Protein AF-A0A353YGL7-F1 (afdb_monomer)

Foldseek 3Di:
DQQFDWDDDVLDPVRTDTPGSHPVVVVVVVVVVVDPDDDDDDPVCVVVVHD

Structure (mmCIF, N/CA/C/O backbone):
data_AF-A0A353YGL7-F1
#
_entry.id   AF-A0A353YGL7-F1
#
loop_
_atom_site.group_PDB
_atom_site.id
_atom_site.type_symbol
_atom_site.label_atom_id
_atom_site.label_alt_id
_atom_site.label_comp_id
_atom_site.label_asym_id
_atom_site.label_entity_id
_atom_site.label_seq_id
_atom_site.pdbx_PDB_ins_code
_atom_site.Cartn_x
_atom_site.Cartn_y
_atom_site.Cartn_z
_atom_site.occupancy
_atom_site.B_iso_or_equiv
_atom_site.auth_seq_id
_atom_site.auth_comp_id
_atom_site.auth_asym_id
_atom_site.auth_atom_id
_atom_site.pdbx_PDB_model_num
ATOM 1 N N . LYS A 1 1 ? -0.240 0.780 -7.290 1.00 62.88 1 LYS A N 1
ATOM 2 C CA . LYS A 1 1 ? 0.071 0.368 -8.679 1.00 62.88 1 LYS A CA 1
ATOM 3 C C . LYS A 1 1 ? -1.220 -0.093 -9.323 1.00 62.88 1 LYS A C 1
ATOM 5 O O . LYS A 1 1 ? -1.882 -0.922 -8.719 1.00 62.88 1 LYS A O 1
ATOM 10 N N . ASP A 1 2 ? -1.594 0.474 -10.466 1.00 76.44 2 ASP A N 1
ATOM 11 C CA . ASP A 1 2 ? -2.792 0.081 -11.236 1.00 76.44 2 ASP A CA 1
ATOM 12 C C . ASP A 1 2 ? -4.084 0.090 -10.399 1.00 76.44 2 ASP A C 1
ATOM 14 O O . ASP A 1 2 ? -4.908 -0.814 -10.465 1.00 76.44 2 ASP A O 1
ATOM 18 N N . GLY A 1 3 ? -4.221 1.105 -9.539 1.00 77.38 3 GLY A N 1
ATOM 19 C CA . GLY A 1 3 ? -5.349 1.225 -8.615 1.00 77.38 3 GLY A CA 1
ATOM 20 C C . GLY A 1 3 ? -5.281 0.319 -7.381 1.00 77.38 3 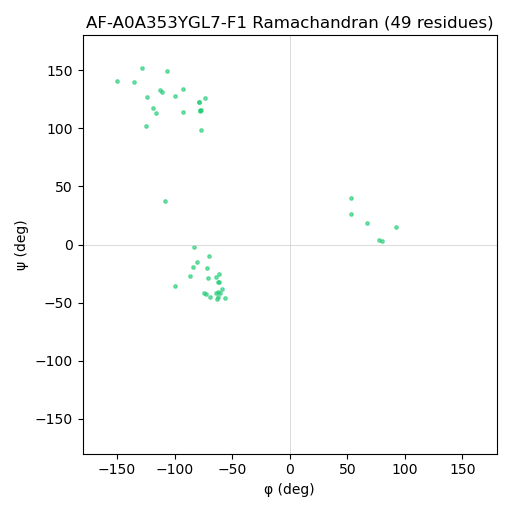GLY A C 1
ATOM 21 O O . GLY A 1 3 ? -6.205 0.352 -6.591 1.00 77.38 3 GLY A O 1
ATOM 22 N N . GLN A 1 4 ? -4.203 -0.445 -7.174 1.00 81.81 4 GLN A N 1
ATOM 23 C CA . GLN A 1 4 ? -4.024 -1.345 -6.027 1.00 81.81 4 GLN A CA 1
ATOM 24 C C . GLN A 1 4 ? -3.002 -0.819 -5.006 1.00 81.81 4 GLN A C 1
ATOM 26 O O . GLN A 1 4 ? -1.994 -0.192 -5.369 1.00 81.81 4 GLN A O 1
ATOM 31 N N . CYS A 1 5 ? -3.204 -1.159 -3.731 1.00 83.81 5 CYS A N 1
ATOM 32 C CA . CYS A 1 5 ? -2.217 -0.998 -2.665 1.00 83.81 5 CYS A CA 1
ATOM 33 C C . CYS A 1 5 ? -1.174 -2.112 -2.757 1.00 83.81 5 CYS A C 1
ATOM 35 O O . CYS A 1 5 ? -1.470 -3.292 -2.546 1.00 83.81 5 CYS A O 1
ATOM 37 N N . VAL A 1 6 ? 0.066 -1.727 -3.047 1.00 84.50 6 VAL A N 1
ATOM 38 C CA . VAL A 1 6 ? 1.182 -2.660 -3.220 1.00 84.50 6 VAL A CA 1
ATOM 39 C C . VAL A 1 6 ? 2.369 -2.254 -2.362 1.00 84.50 6 VAL A C 1
ATOM 41 O O . VAL A 1 6 ? 2.589 -1.070 -2.111 1.00 84.50 6 VAL A O 1
ATOM 44 N N . ARG A 1 7 ? 3.177 -3.238 -1.972 1.00 84.19 7 ARG A N 1
ATOM 45 C CA . ARG A 1 7 ? 4.505 -3.016 -1.395 1.00 84.19 7 ARG A CA 1
ATOM 46 C C . ARG A 1 7 ? 5.556 -3.525 -2.366 1.00 84.19 7 ARG A C 1
ATOM 48 O O . ARG A 1 7 ? 5.444 -4.648 -2.854 1.00 84.19 7 ARG A O 1
ATOM 55 N N . LEU A 1 8 ? 6.582 -2.718 -2.610 1.00 80.00 8 LEU A N 1
ATOM 56 C CA . LEU A 1 8 ? 7.733 -3.116 -3.414 1.00 80.00 8 LEU A CA 1
ATOM 57 C C . LEU A 1 8 ? 8.825 -3.665 -2.499 1.00 80.00 8 LEU A C 1
ATOM 59 O O . LEU A 1 8 ? 9.154 -3.051 -1.481 1.00 80.00 8 LEU A O 1
ATOM 63 N N . ARG A 1 9 ? 9.420 -4.801 -2.858 1.00 79.69 9 ARG A N 1
ATOM 64 C CA . ARG A 1 9 ? 10.627 -5.282 -2.181 1.00 79.69 9 ARG A CA 1
ATOM 65 C C . ARG A 1 9 ? 11.819 -4.470 -2.685 1.00 79.69 9 ARG A C 1
ATOM 67 O O . ARG A 1 9 ? 12.113 -4.503 -3.870 1.00 79.69 9 ARG A O 1
ATOM 74 N N . GLN A 1 10 ? 12.454 -3.702 -1.796 1.00 80.06 10 GLN A N 1
ATOM 75 C CA . GLN A 1 10 ? 13.589 -2.820 -2.129 1.00 80.06 10 GLN A CA 1
ATOM 76 C C . GLN A 1 10 ? 13.324 -1.844 -3.299 1.00 80.06 10 GLN A C 1
ATOM 78 O O . GLN A 1 10 ? 14.249 -1.426 -3.982 1.00 80.06 10 GLN A O 1
ATOM 83 N N . GLY A 1 11 ? 12.063 -1.469 -3.544 1.00 73.88 11 GLY A N 1
ATOM 84 C CA . GLY A 1 11 ? 11.703 -0.599 -4.670 1.00 73.88 11 GLY A CA 1
ATOM 85 C C . GLY A 1 11 ? 11.606 -1.305 -6.030 1.00 73.88 11 GLY A C 1
ATOM 86 O O . GLY A 1 11 ? 11.314 -0.650 -7.024 1.00 73.88 11 GLY A O 1
ATOM 87 N N . GLU A 1 12 ? 11.776 -2.628 -6.108 1.00 77.81 12 GLU A N 1
ATOM 88 C CA . GLU A 1 12 ? 11.639 -3.360 -7.369 1.00 77.81 12 GLU A CA 1
ATOM 89 C C . GLU A 1 12 ? 10.166 -3.587 -7.750 1.00 77.81 12 GLU A C 1
ATOM 91 O O . GLU A 1 12 ? 9.437 -4.331 -7.088 1.00 77.81 12 GLU A O 1
ATOM 96 N N . MET A 1 13 ? 9.727 -3.001 -8.873 1.00 71.12 13 MET A N 1
ATOM 97 C CA . MET A 1 13 ? 8.349 -3.141 -9.379 1.00 71.12 13 MET A CA 1
ATOM 98 C C . MET A 1 13 ? 7.964 -4.570 -9.778 1.00 71.12 13 MET A C 1
ATOM 100 O O . MET A 1 13 ? 6.781 -4.913 -9.740 1.00 71.12 13 MET A O 1
ATOM 104 N N . ALA A 1 14 ? 8.938 -5.390 -10.181 1.00 75.56 14 ALA A N 1
ATOM 105 C CA . ALA A 1 14 ? 8.719 -6.791 -10.540 1.00 75.56 14 ALA A CA 1
ATOM 106 C C . ALA A 1 14 ? 8.421 -7.667 -9.310 1.00 75.56 14 ALA A C 1
ATOM 108 O O . ALA A 1 14 ? 7.825 -8.731 -9.440 1.00 75.56 14 ALA A O 1
ATOM 109 N N . GLN A 1 15 ? 8.789 -7.197 -8.115 1.00 80.25 15 GLN A N 1
ATOM 110 C CA . GLN A 1 15 ? 8.558 -7.872 -6.839 1.00 80.25 15 GLN A CA 1
ATOM 111 C C . GLN A 1 15 ? 7.480 -7.150 -6.018 1.00 80.25 15 GLN A C 1
ATOM 113 O O . GLN A 1 15 ? 7.581 -7.022 -4.794 1.00 80.25 15 GLN A O 1
ATOM 118 N N . ALA A 1 16 ? 6.447 -6.640 -6.693 1.00 79.19 16 ALA A N 1
ATOM 119 C CA . ALA A 1 16 ? 5.298 -6.039 -6.035 1.00 79.19 16 ALA A CA 1
ATOM 120 C C . ALA A 1 16 ? 4.421 -7.125 -5.395 1.00 79.19 16 ALA A C 1
ATOM 122 O O . ALA A 1 16 ? 3.973 -8.054 -6.062 1.00 79.19 16 ALA A O 1
ATOM 123 N N . THR A 1 17 ? 4.142 -6.990 -4.101 1.00 81.62 17 THR A N 1
ATOM 124 C CA . THR A 1 17 ? 3.110 -7.781 -3.416 1.00 81.62 17 THR A CA 1
ATOM 125 C C . THR A 1 17 ? 1.847 -6.938 -3.294 1.00 81.62 17 THR A C 1
ATOM 127 O O . THR A 1 17 ? 1.919 -5.809 -2.802 1.00 81.62 17 THR A O 1
ATOM 130 N N . VAL A 1 18 ? 0.705 -7.469 -3.736 1.00 82.56 18 VAL A N 1
ATOM 131 C CA . VAL A 1 18 ? -0.603 -6.818 -3.575 1.00 82.56 18 VAL A CA 1
ATOM 132 C C . VAL A 1 18 ? -1.097 -7.051 -2.152 1.00 82.56 18 VAL A C 1
ATOM 134 O O . VAL A 1 18 ? -1.216 -8.194 -1.720 1.00 82.56 18 VAL A O 1
ATOM 137 N N . PHE A 1 19 ? -1.359 -5.966 -1.426 1.00 78.25 19 PHE A N 1
ATOM 138 C CA . PHE A 1 19 ? -1.912 -6.004 -0.068 1.00 78.25 19 PHE A CA 1
ATOM 139 C C . PHE A 1 19 ? -3.417 -5.741 -0.062 1.00 78.25 19 PHE A C 1
ATOM 141 O O . PHE A 1 19 ? -4.141 -6.359 0.709 1.00 78.25 19 PHE A O 1
ATOM 148 N N . SER A 1 20 ? -3.893 -4.861 -0.944 1.00 81.75 20 SER A N 1
ATOM 149 C CA . SER A 1 20 ? -5.320 -4.630 -1.159 1.00 81.75 20 SER A CA 1
ATOM 150 C C . SER 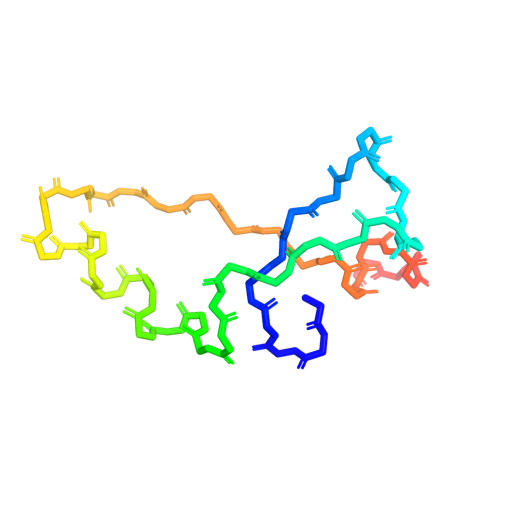A 1 20 ? -5.567 -4.211 -2.604 1.00 81.75 20 SER A C 1
ATOM 152 O O . SER A 1 20 ? -4.787 -3.452 -3.184 1.00 81.75 20 SER A O 1
ATOM 154 N N . ALA A 1 21 ? -6.661 -4.705 -3.182 1.00 85.19 21 ALA A N 1
ATOM 155 C CA . ALA A 1 21 ? -7.122 -4.298 -4.505 1.00 85.19 21 ALA A CA 1
ATOM 156 C C . ALA A 1 21 ? -7.897 -2.969 -4.483 1.00 85.19 21 ALA A C 1
ATOM 158 O O . ALA A 1 21 ? -8.068 -2.369 -5.537 1.00 85.19 21 ALA A O 1
ATOM 159 N N . ASP A 1 22 ? -8.329 -2.510 -3.303 1.00 87.44 22 ASP A N 1
ATOM 160 C CA . ASP A 1 22 ? -9.054 -1.253 -3.107 1.00 87.44 22 ASP A CA 1
ATOM 161 C C . ASP A 1 22 ? -8.329 -0.380 -2.058 1.00 87.4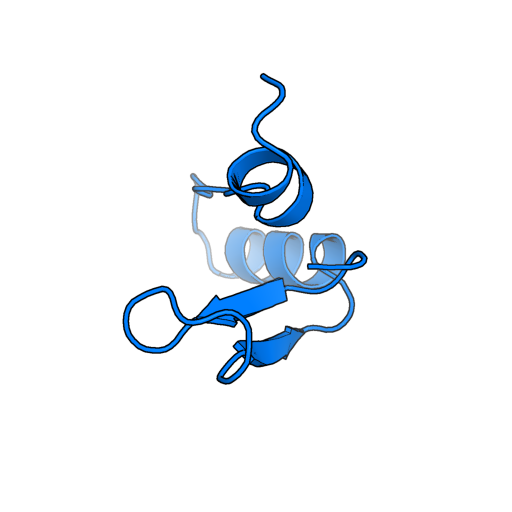4 22 ASP A C 1
ATOM 163 O O . ASP A 1 22 ? -8.419 -0.631 -0.847 1.00 87.44 22 ASP A O 1
ATOM 167 N N . PRO A 1 23 ? -7.578 0.641 -2.505 1.00 88.00 23 PRO A N 1
ATOM 168 C CA . PRO A 1 23 ? -6.894 1.587 -1.635 1.00 88.00 23 PRO A CA 1
ATOM 169 C C . PRO A 1 23 ? -7.835 2.412 -0.760 1.00 88.00 23 PRO A C 1
ATOM 171 O O . PRO A 1 23 ? -7.463 2.755 0.360 1.00 88.00 23 PRO A O 1
ATOM 174 N N . ALA A 1 24 ? -9.040 2.727 -1.241 1.00 89.88 24 ALA A N 1
ATOM 175 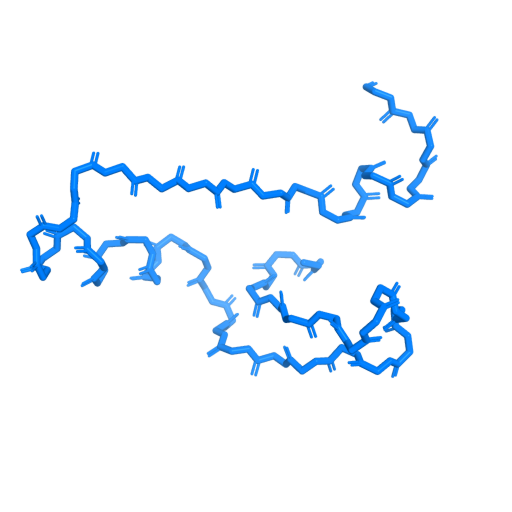C CA . ALA A 1 24 ? -10.000 3.523 -0.485 1.00 89.88 24 ALA A CA 1
ATOM 176 C C . ALA A 1 24 ? -10.586 2.703 0.669 1.00 89.88 24 ALA A C 1
ATOM 178 O O . ALA A 1 24 ? -10.664 3.193 1.797 1.00 89.88 24 ALA A O 1
ATOM 179 N N . ALA A 1 25 ? -10.917 1.433 0.419 1.00 90.38 25 ALA A N 1
ATOM 180 C CA . ALA A 1 25 ? -11.329 0.513 1.476 1.00 90.38 25 ALA A CA 1
ATOM 181 C C . ALA A 1 25 ? -10.207 0.294 2.507 1.00 90.38 25 ALA A C 1
ATOM 183 O O . ALA A 1 25 ? -10.460 0.298 3.710 1.00 90.38 25 ALA A O 1
ATOM 184 N N . GLN A 1 26 ? -8.954 0.173 2.053 1.00 91.75 26 GLN A N 1
ATOM 185 C CA . GLN A 1 26 ? -7.795 0.040 2.941 1.00 91.75 26 GLN A CA 1
ATOM 186 C C . GLN A 1 26 ? -7.577 1.289 3.811 1.00 91.75 26 GLN A C 1
ATOM 188 O O . GLN A 1 26 ? -7.277 1.159 4.996 1.00 91.75 26 GLN A O 1
ATOM 193 N N . ALA A 1 27 ? -7.731 2.486 3.238 1.00 91.25 27 ALA A N 1
ATOM 194 C CA . ALA A 1 27 ? -7.635 3.750 3.962 1.00 91.25 27 ALA A CA 1
ATOM 195 C C . ALA A 1 27 ? -8.718 3.865 5.044 1.00 91.25 27 ALA A C 1
ATOM 197 O O . ALA A 1 27 ? -8.404 4.188 6.188 1.00 91.25 27 ALA A O 1
ATOM 198 N N . ARG A 1 28 ? -9.967 3.517 4.708 1.00 93.25 28 ARG A N 1
ATOM 199 C CA . ARG A 1 28 ? -11.082 3.504 5.665 1.00 93.25 28 ARG A CA 1
ATOM 200 C C . 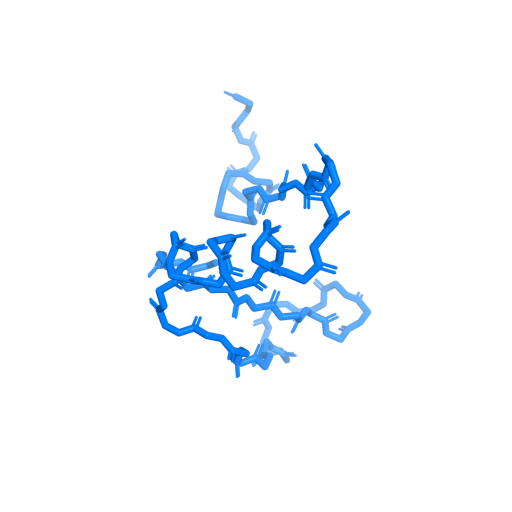ARG A 1 28 ? -10.840 2.533 6.819 1.00 93.25 28 ARG A C 1
ATOM 202 O O . ARG A 1 28 ? -11.058 2.889 7.967 1.00 93.25 28 ARG A O 1
ATOM 209 N N . ALA A 1 29 ? -10.315 1.342 6.535 1.00 93.62 29 ALA A N 1
ATOM 210 C CA . ALA A 1 29 ? -9.982 0.381 7.583 1.00 93.62 29 ALA A CA 1
ATOM 211 C C . ALA A 1 29 ? -8.925 0.920 8.564 1.00 93.62 29 ALA A C 1
ATOM 213 O O . ALA A 1 29 ? -8.944 0.555 9.737 1.00 93.62 29 ALA A O 1
ATOM 214 N N . PHE A 1 30 ? -7.991 1.767 8.114 1.00 93.50 30 PHE A N 1
ATOM 215 C CA . PHE A 1 30 ? -7.038 2.428 9.011 1.00 93.50 30 PHE A CA 1
ATOM 216 C C . PHE A 1 30 ? -7.690 3.557 9.819 1.00 93.50 30 PHE A C 1
ATOM 218 O O . PHE A 1 30 ? -7.459 3.651 11.021 1.00 93.50 30 PHE A O 1
ATOM 225 N N . GLU A 1 31 ? -8.544 4.371 9.204 1.00 95.50 31 GLU A N 1
ATOM 226 C CA . GLU A 1 31 ? -9.324 5.383 9.928 1.00 95.50 31 GLU A CA 1
ATOM 227 C C . GLU A 1 31 ? -10.165 4.748 11.051 1.00 95.50 31 GLU A C 1
ATOM 229 O O . GLU A 1 31 ? -10.107 5.190 12.196 1.00 95.50 31 GLU A O 1
ATOM 234 N N . GLU A 1 32 ? -10.866 3.646 10.762 1.00 95.81 32 GLU A N 1
ATOM 235 C CA . GLU A 1 32 ? -11.672 2.894 11.738 1.00 95.81 32 GLU A CA 1
ATOM 236 C C . GLU A 1 32 ? -10.838 2.312 12.895 1.00 95.81 32 GLU A C 1
ATOM 238 O O . GLU A 1 32 ? -11.354 2.102 13.992 1.00 95.81 32 GLU A O 1
ATOM 243 N N . GLN A 1 33 ? -9.541 2.079 12.677 1.00 95.56 33 GLN A N 1
ATOM 24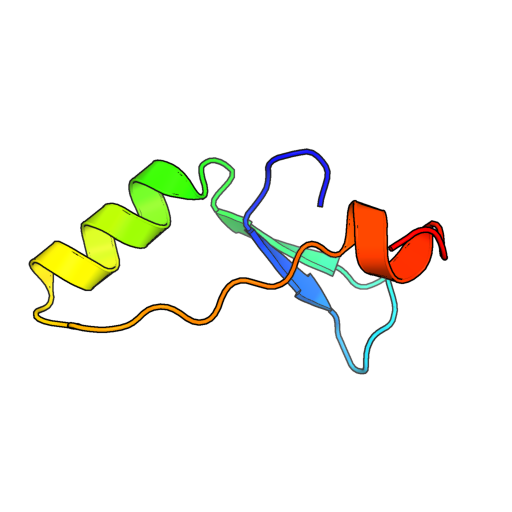4 C CA . GLN A 1 33 ? -8.592 1.653 13.713 1.00 95.56 33 GLN A CA 1
ATOM 245 C C . GLN A 1 33 ? -8.031 2.822 14.542 1.00 95.56 33 GLN A C 1
ATOM 247 O O . GLN A 1 33 ? -7.273 2.588 15.483 1.00 95.56 33 GLN A O 1
ATOM 252 N N . GLY A 1 34 ? -8.401 4.066 14.223 1.00 96.75 34 GLY A N 1
ATOM 253 C CA . GLY A 1 34 ? -7.986 5.271 14.941 1.00 96.75 34 GLY A CA 1
ATOM 254 C C . GLY A 1 34 ? -6.726 5.942 14.389 1.00 96.75 34 GLY A C 1
ATOM 255 O O . GLY A 1 34 ? -6.134 6.771 15.077 1.00 96.75 34 GLY A O 1
ATOM 256 N N . PHE A 1 35 ? -6.285 5.601 13.172 1.00 95.69 35 PHE A N 1
ATOM 257 C CA . PHE A 1 35 ? -5.174 6.307 12.531 1.00 95.69 35 PHE A CA 1
ATOM 258 C C . PHE A 1 35 ? -5.651 7.636 11.935 1.00 95.69 35 PHE A C 1
ATOM 260 O O . PHE A 1 35 ? -6.512 7.662 11.062 1.00 95.69 35 PHE A O 1
ATOM 267 N N . GLU A 1 36 ? -5.041 8.739 12.363 1.00 93.81 36 GLU A N 1
ATOM 268 C CA . GLU A 1 36 ? -5.411 10.090 11.911 1.00 93.81 36 GLU A CA 1
ATOM 269 C C . GLU A 1 36 ? -4.747 10.505 10.588 1.00 93.81 36 GLU A C 1
ATOM 271 O O . GLU A 1 36 ? -5.208 11.428 9.920 1.00 93.81 36 GLU A O 1
ATOM 276 N N . TRP A 1 37 ? -3.657 9.836 10.195 1.00 93.00 37 TRP A N 1
ATOM 277 C CA . TRP A 1 37 ? -2.849 10.220 9.036 1.00 93.00 37 TRP A CA 1
ATOM 278 C C . TRP A 1 37 ? -2.477 9.015 8.179 1.00 93.00 37 TRP A C 1
ATOM 280 O O . TRP A 1 37 ? -2.078 7.968 8.688 1.00 93.00 37 TRP A O 1
ATOM 290 N N . LEU A 1 38 ? -2.529 9.200 6.858 1.00 92.31 38 LEU A N 1
ATOM 291 C CA . LEU A 1 38 ? -2.101 8.213 5.870 1.00 92.31 38 LEU A CA 1
ATOM 292 C C . LEU A 1 38 ? -1.046 8.816 4.944 1.00 92.31 38 LEU A C 1
ATOM 294 O O . LEU A 1 38 ? -1.264 9.859 4.330 1.00 92.31 38 LEU A O 1
ATOM 298 N N . HIS A 1 39 ? 0.093 8.134 4.811 1.00 92.69 39 HIS A N 1
ATOM 299 C CA . HIS A 1 39 ? 1.100 8.469 3.809 1.00 92.69 39 HIS A CA 1
ATOM 300 C C . HIS A 1 39 ? 0.854 7.651 2.538 1.00 92.69 39 HIS A C 1
ATOM 302 O O . HIS A 1 39 ? 0.978 6.426 2.546 1.00 92.69 39 HIS A O 1
ATOM 308 N N . VAL A 1 40 ? 0.498 8.330 1.448 1.00 88.81 40 VAL A N 1
ATOM 309 C CA . VAL A 1 40 ? 0.161 7.704 0.165 1.00 88.81 40 VAL A CA 1
ATOM 310 C C . VAL A 1 40 ? 1.242 8.029 -0.859 1.00 88.81 40 VAL A C 1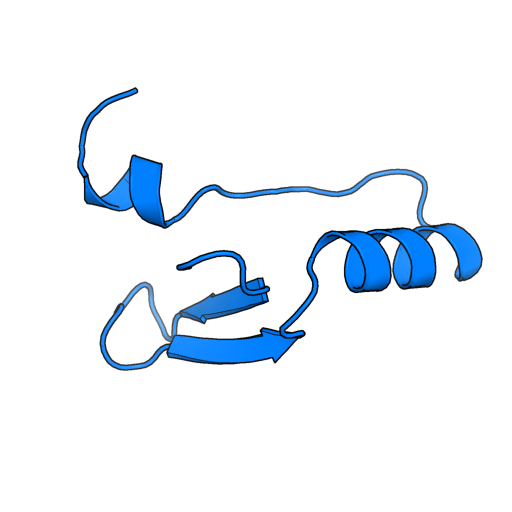
ATOM 312 O O . VAL A 1 40 ? 1.619 9.186 -1.025 1.00 88.81 40 VAL A O 1
ATOM 315 N N . VAL A 1 41 ? 1.718 7.003 -1.565 1.00 87.56 41 VAL A N 1
ATOM 316 C CA . VAL A 1 41 ? 2.703 7.136 -2.643 1.00 87.56 41 VAL A CA 1
ATOM 317 C C . VAL A 1 41 ? 2.082 6.635 -3.943 1.00 87.56 41 VAL A C 1
ATOM 319 O O . VAL A 1 41 ? 1.755 5.451 -4.061 1.00 87.56 41 VAL A O 1
ATOM 322 N N . ASP A 1 42 ? 1.946 7.517 -4.935 1.00 85.56 42 ASP A N 1
ATOM 323 C CA . ASP A 1 42 ? 1.600 7.106 -6.296 1.00 85.56 42 ASP A CA 1
ATOM 324 C C . ASP A 1 42 ? 2.830 6.517 -6.993 1.00 85.56 42 ASP A C 1
ATOM 326 O O . ASP A 1 42 ? 3.690 7.221 -7.521 1.00 85.56 42 ASP A O 1
ATOM 330 N N . LEU A 1 43 ? 2.902 5.189 -6.999 1.00 82.00 43 LEU A N 1
ATOM 331 C CA . LEU A 1 43 ? 3.977 4.463 -7.665 1.00 82.00 43 LEU A CA 1
ATOM 332 C C . LEU A 1 43 ? 3.878 4.543 -9.194 1.00 82.00 43 LEU A C 1
ATOM 334 O O . LEU A 1 43 ? 4.904 4.476 -9.858 1.00 82.00 43 LEU A O 1
ATOM 338 N N . ASN A 1 44 ? 2.689 4.689 -9.783 1.00 80.00 44 ASN A N 1
ATOM 339 C CA . ASN A 1 44 ? 2.601 4.785 -11.240 1.00 80.00 44 ASN A CA 1
ATOM 340 C C . ASN A 1 44 ? 3.202 6.124 -11.702 1.00 80.00 44 ASN A C 1
ATOM 342 O O . ASN A 1 44 ? 4.042 6.124 -12.600 1.00 80.00 44 ASN A O 1
ATOM 346 N N . GLY A 1 45 ? 2.865 7.231 -11.033 1.00 77.69 45 GLY A N 1
ATOM 347 C CA . GLY A 1 45 ? 3.484 8.542 -11.265 1.00 77.69 45 GLY A CA 1
ATOM 348 C C . GLY A 1 45 ? 4.982 8.573 -10.940 1.00 77.69 45 GLY A C 1
ATOM 349 O O . GLY A 1 45 ? 5.787 9.003 -11.768 1.00 77.69 45 GLY A O 1
ATOM 350 N N . ALA A 1 46 ? 5.381 8.029 -9.783 1.00 80.50 46 ALA A N 1
ATOM 351 C CA . ALA A 1 46 ? 6.782 8.012 -9.351 1.00 80.50 46 ALA A CA 1
ATOM 352 C C . ALA A 1 46 ? 7.710 7.282 -10.339 1.00 80.50 46 ALA A C 1
ATOM 354 O O . ALA A 1 46 ? 8.831 7.730 -10.574 1.00 80.50 46 ALA A O 1
ATOM 355 N N . PHE A 1 47 ? 7.246 6.184 -10.946 1.00 74.62 47 PHE A N 1
ATOM 356 C CA . PHE A 1 47 ? 8.022 5.435 -11.940 1.00 74.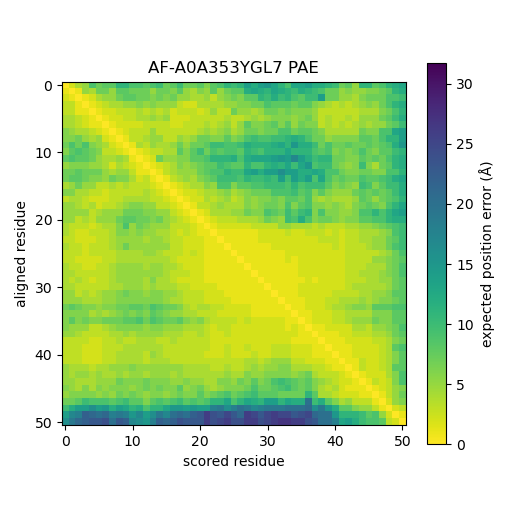62 47 PHE A CA 1
ATOM 357 C C . PHE A 1 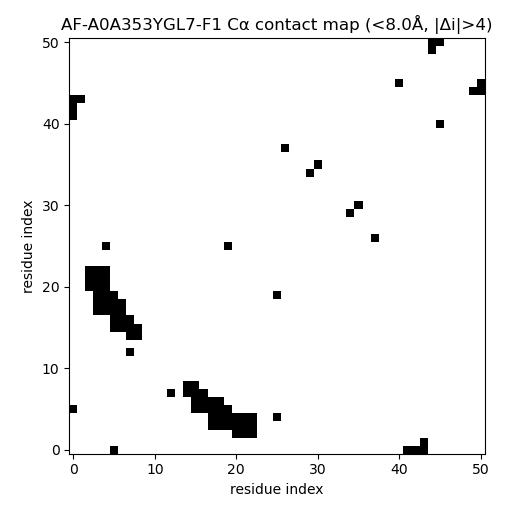47 ? 7.865 5.969 -13.370 1.00 74.62 47 PHE A C 1
ATOM 359 O O . PHE A 1 47 ? 8.790 5.827 -14.167 1.00 74.62 47 PHE A O 1
ATOM 366 N N . ALA A 1 48 ? 6.741 6.610 -13.708 1.00 76.56 48 ALA A N 1
ATOM 367 C CA . ALA A 1 48 ? 6.559 7.266 -15.005 1.00 76.56 48 ALA A CA 1
ATOM 368 C C . ALA A 1 48 ? 7.417 8.538 -15.163 1.00 76.56 48 ALA A C 1
ATOM 370 O O . ALA A 1 48 ? 7.507 9.079 -16.267 1.00 76.56 48 ALA A O 1
ATOM 371 N N . GLY A 1 49 ? 8.053 9.010 -14.082 1.00 60.75 49 GLY A N 1
ATOM 372 C CA . GLY A 1 49 ? 9.000 10.126 -14.105 1.00 60.75 49 GLY A CA 1
ATOM 373 C C . GLY A 1 49 ? 8.364 11.474 -14.444 1.00 60.75 49 GLY A C 1
ATOM 374 O O . GLY A 1 49 ? 9.069 12.396 -14.849 1.00 60.75 49 GLY A O 1
ATOM 375 N N . LYS A 1 50 ? 7.040 11.594 -14.313 1.00 52.62 50 LYS A N 1
ATOM 376 C CA . LYS A 1 50 ? 6.315 12.846 -14.526 1.00 52.62 50 LYS A CA 1
ATOM 377 C C . LYS A 1 50 ? 5.677 13.268 -13.201 1.00 52.62 50 LYS A C 1
ATOM 379 O O . LYS A 1 50 ? 4.832 12.512 -12.720 1.00 52.62 50 LYS A O 1
ATOM 384 N N . PRO A 1 51 ? 6.122 14.387 -12.598 1.00 55.62 51 PRO A N 1
ATOM 385 C CA . PRO A 1 51 ? 5.427 14.980 -11.463 1.00 55.62 51 PRO A CA 1
ATOM 386 C C . PRO A 1 51 ? 4.030 15.468 -11.860 1.00 55.62 51 PRO A C 1
ATOM 388 O O . PRO A 1 51 ? 3.823 15.776 -13.061 1.00 55.62 51 PRO A O 1
#

Solvent-accessible surface area (backbone atoms only — not comparable to full-atom values): 3278 Å² total; per-residue (Å²): 73,97,69,25,35,61,48,51,57,95,74,36,77,92,52,53,44,80,78,36,76,44,48,67,62,54,50,50,57,40,43,78,73,68,49,91,76,82,92,82,79,65,52,58,45,67,71,68,73,52,132

Sequence (51 aa):
KDGQCVRLRQGEMAQATVFSADPAAQARAFEEQGFEWLHVVDLNGAFAGKP

Secondary structure (DSSP, 8-state):
-TTSEEEEETTEEEEEEEEES-HHHHHHHHHHTT--------HHHHHHT--

pLDDT: mean 82.95, std 10.0, range [52.62, 96.75]

Mean predicted aligned error: 5.61 Å

Nearest PDB structures (foldseek):
  2vep-assembly1_A  TM=9.473E-01  e=4.914E-02  Streptomyces coelicolor
  5a5w-assembly1_A  TM=9.170E-01  e=2.009E-01  Salmonella enterica
  2w79-assembly1_A  TM=8.478E-01  e=2.156E-01  Thermotoga maritima
  1qo2-assembly2_B  TM=8.602E-01  e=3.065E-01  Thermotoga maritima

Radius of gyration: 12.06 Å; Cα contacts (8 Å, |Δi|>4): 44; chains: 1; bounding box: 25×23×30 Å